Protein AF-A0A525CSD3-F1 (afdb_monomer)

Solvent-accessible surface area (backbone atoms only — not comparable to full-atom values): 5923 Å² total; per-residue (Å²): 124,70,70,59,55,56,52,52,35,51,49,30,47,74,72,74,49,84,68,84,87,75,92,76,67,68,83,69,47,67,63,57,58,50,55,45,50,68,72,35,80,65,46,81,47,32,59,74,81,44,56,73,69,53,55,55,51,52,50,52,50,23,62,73,67,70,27,54,70,42,77,32,84,42,82,45,68,67,53,52,43,46,50,70,80,40,77,83,64,74,81,71,85,79,128

pLDDT: mean 73.83, std 11.59, range [41.84, 87.88]

Structure (mmCIF, N/CA/C/O backbone):
data_AF-A0A525CSD3-F1
#
_entry.id   AF-A0A525CSD3-F1
#
loop_
_atom_site.group_PDB
_atom_site.id
_atom_site.type_symbol
_atom_site.label_atom_id
_atom_site.label_alt_id
_atom_site.label_comp_id
_atom_site.label_asym_id
_atom_site.label_entity_id
_atom_site.label_seq_id
_atom_site.pdbx_PDB_ins_code
_atom_site.Cartn_x
_atom_site.Cartn_y
_atom_site.Cartn_z
_atom_site.occupancy
_atom_site.B_iso_or_equiv
_atom_site.auth_seq_id
_atom_site.auth_comp_id
_atom_site.auth_asym_id
_atom_site.auth_atom_id
_atom_site.pdbx_PDB_model_num
ATOM 1 N N . ILE A 1 1 ? 11.327 -15.193 1.482 1.00 52.94 1 ILE A N 1
ATOM 2 C CA . ILE A 1 1 ? 10.476 -14.076 0.991 1.00 52.94 1 ILE A CA 1
ATOM 3 C C . ILE A 1 1 ? 8.998 -14.214 1.409 1.00 52.94 1 ILE A C 1
ATOM 5 O O . ILE A 1 1 ? 8.407 -13.226 1.815 1.00 52.94 1 ILE A O 1
ATOM 9 N N . THR A 1 2 ? 8.407 -15.415 1.454 1.00 56.25 2 THR A N 1
ATOM 10 C CA . THR A 1 2 ? 6.965 -15.631 1.746 1.00 56.25 2 THR A CA 1
ATOM 11 C C . THR A 1 2 ? 6.507 -15.327 3.183 1.00 56.25 2 THR A C 1
ATOM 13 O O . THR A 1 2 ? 5.372 -14.903 3.385 1.00 56.25 2 THR A O 1
ATOM 16 N N . LYS A 1 3 ? 7.374 -15.498 4.194 1.00 65.31 3 LYS A N 1
ATOM 17 C CA . LYS A 1 3 ? 6.992 -15.309 5.609 1.00 65.31 3 LYS A CA 1
ATOM 18 C C . LYS A 1 3 ? 6.527 -13.884 5.921 1.00 65.31 3 LYS A C 1
ATOM 20 O O . LYS A 1 3 ? 5.546 -13.724 6.637 1.00 65.31 3 LYS A O 1
ATOM 25 N N . MET A 1 4 ? 7.175 -12.860 5.364 1.00 72.62 4 MET A N 1
ATOM 26 C CA . MET A 1 4 ? 6.818 -11.465 5.660 1.00 72.62 4 MET A CA 1
ATOM 27 C C . MET A 1 4 ? 5.464 -11.071 5.064 1.00 72.62 4 MET A C 1
ATOM 29 O O . MET A 1 4 ? 4.687 -10.397 5.731 1.00 72.62 4 MET A O 1
ATOM 33 N N . LYS A 1 5 ? 5.129 -11.586 3.871 1.00 75.62 5 LYS A N 1
ATOM 34 C CA . LYS A 1 5 ? 3.824 -11.366 3.230 1.00 75.62 5 LYS A CA 1
ATOM 35 C C . LYS A 1 5 ? 2.667 -11.800 4.133 1.00 75.62 5 LYS A C 1
ATOM 37 O O . LYS A 1 5 ? 1.705 -11.059 4.281 1.00 75.62 5 LYS A O 1
ATOM 42 N N . ALA A 1 6 ? 2.784 -12.972 4.762 1.00 82.38 6 ALA A N 1
ATOM 43 C CA . ALA A 1 6 ? 1.758 -13.487 5.668 1.00 82.38 6 ALA A CA 1
ATOM 44 C C . ALA A 1 6 ? 1.564 -12.590 6.901 1.00 82.38 6 ALA A C 1
ATOM 46 O O . ALA A 1 6 ? 0.435 -12.358 7.318 1.00 82.38 6 ALA A O 1
ATOM 47 N N . HIS A 1 7 ? 2.652 -12.039 7.445 1.00 84.69 7 HIS A N 1
ATOM 48 C CA . HIS A 1 7 ? 2.580 -11.145 8.599 1.00 84.69 7 HIS A CA 1
ATOM 49 C C . HIS A 1 7 ? 1.962 -9.791 8.237 1.00 84.69 7 HIS A C 1
ATOM 51 O O . HIS A 1 7 ? 1.097 -9.318 8.966 1.00 84.69 7 HIS A O 1
ATOM 57 N N . TYR A 1 8 ? 2.343 -9.182 7.107 1.00 82.31 8 TYR A N 1
ATOM 58 C CA . TYR A 1 8 ? 1.695 -7.944 6.658 1.00 82.31 8 TYR A CA 1
ATOM 59 C C . TYR A 1 8 ? 0.214 -8.155 6.375 1.00 82.31 8 TYR A C 1
ATOM 61 O O . TYR A 1 8 ? -0.606 -7.353 6.808 1.00 82.31 8 TYR A O 1
ATOM 69 N N . LYS A 1 9 ? -0.128 -9.266 5.712 1.00 85.69 9 LYS A N 1
ATOM 70 C CA . LYS A 1 9 ? -1.516 -9.628 5.450 1.00 85.69 9 LYS A CA 1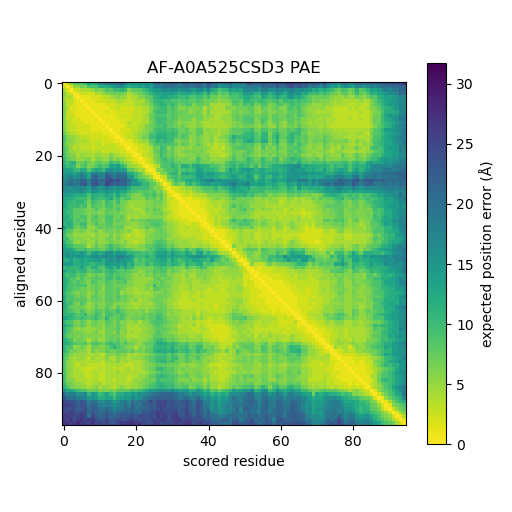
ATOM 71 C C . LYS A 1 9 ? -2.305 -9.727 6.757 1.00 85.69 9 LYS A C 1
ATOM 73 O O . LYS A 1 9 ? -3.314 -9.057 6.889 1.00 85.69 9 LYS A O 1
ATOM 78 N N . GLN A 1 10 ? -1.788 -10.450 7.751 1.00 87.88 10 GLN A N 1
ATOM 79 C CA . GLN A 1 10 ? -2.406 -10.551 9.077 1.00 87.88 10 GLN A CA 1
ATOM 80 C C . GLN A 1 10 ? -2.604 -9.191 9.756 1.00 87.88 10 GLN A C 1
ATOM 82 O O . GLN A 1 10 ? -3.633 -8.972 10.383 1.00 87.88 10 GLN A O 1
ATOM 87 N N . ILE A 1 11 ? -1.629 -8.284 9.659 1.00 86.06 11 ILE A N 1
ATOM 88 C CA . ILE A 1 11 ? -1.722 -6.941 10.249 1.00 86.06 11 ILE A CA 1
ATOM 89 C C . ILE A 1 11 ? -2.830 -6.125 9.574 1.00 86.06 11 ILE A C 1
ATOM 91 O O . ILE A 1 11 ? -3.659 -5.531 10.258 1.00 86.06 11 ILE A O 1
ATOM 95 N N . VAL A 1 12 ? -2.867 -6.126 8.244 1.00 84.12 12 VAL A N 1
ATOM 96 C CA . VAL A 1 12 ? -3.851 -5.369 7.462 1.00 84.12 12 VAL A CA 1
ATOM 97 C C . VAL A 1 12 ? -5.252 -5.961 7.596 1.00 84.12 12 VAL A C 1
ATOM 99 O O . VAL A 1 12 ? -6.198 -5.215 7.823 1.00 84.12 12 VAL A O 1
ATOM 102 N N . GLU A 1 13 ? -5.387 -7.288 7.573 1.00 86.94 13 GLU A N 1
ATOM 103 C CA . GLU A 1 13 ? -6.659 -7.972 7.836 1.00 86.94 13 GLU A CA 1
ATOM 104 C C . GLU A 1 13 ? -7.160 -7.691 9.260 1.00 86.94 13 GLU A C 1
ATOM 106 O O . GLU A 1 13 ? -8.351 -7.473 9.456 1.00 86.94 13 GLU A O 1
ATOM 111 N N . LYS A 1 14 ? -6.265 -7.611 10.258 1.00 86.00 14 LYS A N 1
ATOM 112 C CA . LYS A 1 14 ? -6.624 -7.182 11.624 1.00 86.00 14 LYS A CA 1
ATOM 113 C C . LYS A 1 14 ? -7.097 -5.732 11.695 1.00 86.00 14 LYS A C 1
ATOM 115 O O . LYS A 1 14 ? -7.891 -5.409 12.571 1.00 86.00 14 LYS A O 1
ATOM 120 N N . ALA A 1 15 ? -6.612 -4.872 10.804 1.00 80.19 15 ALA A N 1
ATOM 121 C CA . ALA A 1 15 ? -7.095 -3.503 10.657 1.00 80.19 15 ALA A CA 1
ATOM 122 C C . ALA A 1 15 ? -8.386 -3.408 9.817 1.00 80.19 15 ALA A C 1
ATOM 124 O O . ALA A 1 15 ? -8.953 -2.326 9.707 1.00 80.19 15 ALA A O 1
ATOM 125 N N . GLY A 1 16 ? -8.857 -4.520 9.235 1.00 83.00 16 GLY A N 1
ATOM 126 C CA . GLY A 1 16 ? -10.044 -4.571 8.377 1.00 83.00 16 GLY A CA 1
ATOM 127 C C . GLY A 1 16 ? -9.797 -4.178 6.915 1.00 83.00 16 GLY A C 1
ATOM 128 O O . GLY A 1 16 ? -10.757 -3.916 6.196 1.00 83.00 16 GLY A O 1
ATOM 129 N N . GLY A 1 17 ? -8.538 -4.114 6.472 1.00 83.38 17 GLY A N 1
ATOM 130 C CA . GLY A 1 17 ? -8.163 -3.785 5.094 1.00 83.38 17 GLY A CA 1
ATOM 131 C C . GLY A 1 17 ? -7.768 -5.001 4.251 1.00 83.38 17 GLY A C 1
ATOM 132 O O . GLY A 1 17 ? -7.630 -6.118 4.751 1.00 83.38 17 GLY A O 1
ATOM 133 N N . GLU A 1 18 ?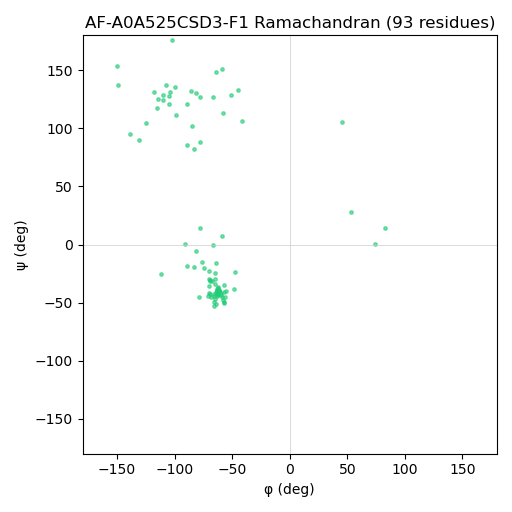 -7.504 -4.763 2.964 1.00 82.12 18 GLU A N 1
ATOM 134 C CA . GLU A 1 18 ? -6.930 -5.751 2.045 1.00 82.12 18 GLU A CA 1
ATOM 135 C C . GLU A 1 18 ? -5.446 -5.452 1.786 1.00 82.12 18 GLU A C 1
ATOM 137 O O . GLU A 1 18 ? -5.060 -4.318 1.501 1.00 82.12 18 GLU A O 1
ATOM 142 N N . PHE A 1 19 ? -4.590 -6.472 1.903 1.00 82.75 19 PHE A N 1
ATOM 143 C CA . PHE A 1 19 ? -3.152 -6.329 1.672 1.00 82.75 19 PHE A CA 1
ATOM 144 C C . PHE A 1 19 ? -2.752 -6.805 0.276 1.00 82.75 19 PHE A C 1
ATOM 146 O O . PHE A 1 19 ? -2.717 -8.012 0.016 1.00 82.75 19 PHE A O 1
ATOM 153 N N . ASP A 1 20 ? -2.341 -5.864 -0.574 1.00 80.31 20 ASP A N 1
ATOM 154 C CA . ASP A 1 20 ? -1.670 -6.153 -1.840 1.00 80.31 20 ASP A CA 1
ATOM 155 C C . ASP A 1 20 ? -0.167 -5.861 -1.724 1.00 80.31 20 ASP A C 1
ATOM 157 O O . ASP A 1 20 ? 0.254 -4.790 -1.285 1.00 80.31 20 ASP A O 1
ATOM 161 N N . TYR A 1 21 ? 0.659 -6.839 -2.100 1.00 76.62 21 TYR A N 1
ATOM 162 C CA . TYR A 1 21 ? 2.112 -6.688 -2.125 1.00 76.62 21 TYR A CA 1
ATOM 163 C C . TYR A 1 21 ? 2.597 -6.657 -3.565 1.00 76.62 21 TYR A C 1
ATOM 16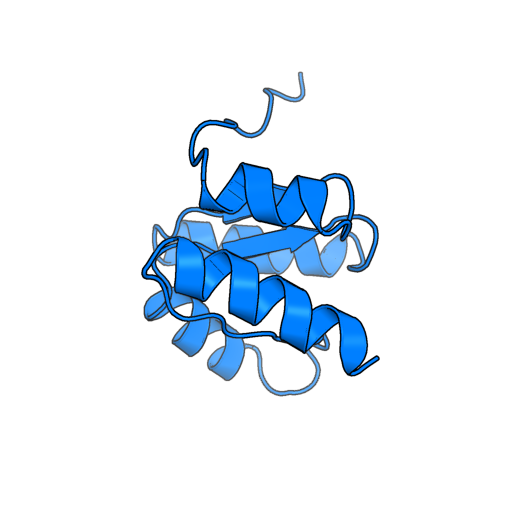5 O O . TYR A 1 21 ? 2.337 -7.586 -4.333 1.00 76.62 21 TYR A O 1
ATOM 173 N N . HIS A 1 22 ? 3.382 -5.634 -3.881 1.00 73.88 22 HIS A N 1
ATOM 174 C CA . HIS A 1 22 ? 4.123 -5.535 -5.124 1.00 73.88 22 HIS A CA 1
ATOM 175 C C . HIS A 1 22 ? 5.616 -5.506 -4.799 1.00 73.88 22 HIS A C 1
ATOM 177 O O . HIS A 1 22 ? 6.059 -4.741 -3.943 1.00 73.88 22 HIS A O 1
ATOM 183 N N . ASP A 1 23 ? 6.397 -6.334 -5.485 1.00 67.69 23 ASP A N 1
ATOM 184 C CA . ASP A 1 23 ? 7.850 -6.471 -5.302 1.00 67.69 23 ASP A CA 1
ATOM 185 C C . ASP A 1 23 ? 8.654 -5.220 -5.709 1.00 67.69 23 ASP A C 1
ATOM 187 O O . ASP A 1 23 ? 9.875 -5.188 -5.567 1.00 67.69 23 ASP A O 1
ATOM 191 N N . GLY A 1 24 ? 7.982 -4.167 -6.184 1.00 59.25 24 GLY A N 1
ATOM 192 C CA . GLY A 1 24 ? 8.609 -2.905 -6.571 1.00 59.25 24 GLY A CA 1
ATOM 193 C C . GLY A 1 24 ? 9.368 -2.987 -7.895 1.00 59.25 24 GLY A C 1
ATOM 194 O O . GLY A 1 24 ? 9.916 -1.976 -8.350 1.00 59.25 24 GLY A O 1
ATOM 195 N N . TYR A 1 25 ? 9.381 -4.151 -8.554 1.00 58.28 25 TYR A N 1
ATOM 196 C CA . TYR A 1 25 ? 10.031 -4.337 -9.838 1.00 58.28 25 TYR A CA 1
ATOM 197 C C . TYR A 1 25 ? 9.152 -3.749 -10.946 1.00 58.28 25 TYR A C 1
ATOM 199 O O . TYR A 1 25 ? 8.375 -4.417 -11.621 1.00 58.28 25 TYR A O 1
ATOM 207 N N . LEU A 1 26 ? 9.361 -2.457 -11.197 1.00 56.50 26 LEU A N 1
ATOM 208 C CA . LEU A 1 26 ? 8.736 -1.663 -12.263 1.00 56.50 26 LEU A CA 1
ATOM 209 C C . LEU A 1 26 ? 8.978 -2.178 -13.702 1.00 56.50 26 LEU A C 1
ATOM 211 O O . LEU A 1 26 ? 8.657 -1.469 -14.658 1.00 56.50 26 LEU A O 1
ATOM 215 N N . ARG A 1 27 ? 9.592 -3.357 -13.888 1.00 54.91 27 ARG A N 1
ATOM 216 C CA . ARG A 1 27 ? 9.773 -3.969 -15.213 1.00 54.91 27 ARG A CA 1
ATOM 217 C C . ARG A 1 27 ? 8.460 -4.470 -15.802 1.00 54.91 27 ARG A C 1
ATOM 219 O O . ARG A 1 27 ? 8.318 -4.438 -17.019 1.00 54.91 27 ARG A O 1
ATOM 226 N N . SER A 1 28 ? 7.507 -4.877 -14.969 1.00 50.56 28 SER A N 1
ATOM 227 C CA . SER A 1 28 ? 6.165 -5.229 -15.425 1.00 50.56 28 SER A CA 1
ATOM 228 C C . SER A 1 28 ? 5.306 -3.970 -15.415 1.00 50.56 28 SER A C 1
ATOM 230 O O . SER A 1 28 ? 4.665 -3.663 -14.423 1.00 50.56 28 SER A O 1
ATOM 232 N N . SER A 1 29 ? 5.382 -3.211 -16.510 1.00 55.09 29 SER A N 1
ATOM 233 C CA . SER A 1 29 ? 4.433 -2.173 -16.940 1.00 55.09 29 SER A CA 1
ATOM 234 C C . SER A 1 29 ? 3.960 -1.194 -15.854 1.00 55.09 29 SER A C 1
ATOM 236 O O . SER A 1 29 ? 3.067 -1.495 -15.072 1.00 55.09 29 SER A O 1
ATOM 238 N N . ALA A 1 30 ? 4.460 0.048 -15.884 1.00 60.44 30 ALA A N 1
ATOM 239 C CA . ALA A 1 30 ? 4.012 1.146 -15.009 1.00 60.44 30 ALA A CA 1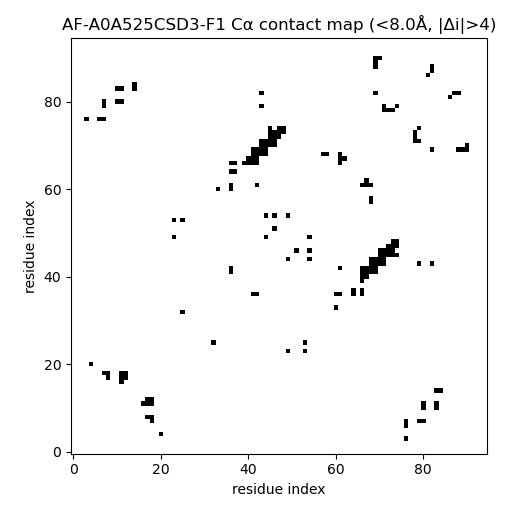
ATOM 240 C C . ALA A 1 30 ? 2.475 1.311 -14.922 1.00 60.44 30 ALA A C 1
ATOM 242 O O . ALA A 1 30 ? 1.968 1.817 -13.926 1.00 60.44 30 ALA A O 1
ATOM 243 N N . THR A 1 31 ? 1.746 0.848 -15.938 1.00 65.69 31 THR A N 1
ATOM 244 C CA . THR A 1 31 ? 0.283 0.779 -15.999 1.00 65.69 31 THR A CA 1
ATOM 245 C C . THR A 1 31 ? -0.351 -0.134 -14.941 1.00 65.69 31 THR A C 1
ATOM 247 O O . THR A 1 31 ? -1.404 0.217 -14.419 1.00 65.69 31 THR A O 1
ATOM 250 N N . ASP A 1 32 ? 0.261 -1.272 -14.591 1.00 72.75 32 ASP A N 1
ATOM 251 C CA . ASP A 1 32 ? -0.279 -2.185 -13.565 1.00 72.75 32 ASP A CA 1
ATOM 252 C C . ASP A 1 32 ? -0.198 -1.542 -12.177 1.00 72.75 32 ASP A C 1
ATOM 254 O O . ASP A 1 32 ? -1.181 -1.481 -11.438 1.00 72.75 32 ASP A O 1
ATOM 258 N N . LEU A 1 33 ? 0.956 -0.939 -11.878 1.00 73.00 33 LEU A N 1
ATOM 259 C CA . LEU A 1 33 ? 1.146 -0.162 -10.661 1.00 73.00 33 LEU A CA 1
ATOM 260 C C . LEU A 1 33 ? 0.189 1.037 -10.607 1.00 73.00 33 LEU A C 1
ATOM 262 O O . LEU A 1 33 ? -0.367 1.313 -9.553 1.00 73.00 33 LEU A O 1
ATOM 266 N N . GLU A 1 34 ? -0.044 1.732 -11.723 1.00 76.94 34 GLU A N 1
ATOM 267 C CA . GLU A 1 34 ? -0.995 2.851 -11.789 1.00 76.94 34 GLU A CA 1
ATOM 268 C C . GLU A 1 34 ? -2.434 2.403 -11.512 1.00 76.94 34 GLU A C 1
ATOM 270 O O . GLU A 1 34 ? -3.132 3.027 -10.713 1.00 76.94 34 GLU A O 1
ATOM 275 N N . ALA A 1 35 ? -2.863 1.284 -12.099 1.00 80.56 35 ALA A N 1
ATOM 276 C CA . ALA A 1 35 ? -4.179 0.708 -11.844 1.00 80.56 35 ALA A CA 1
ATOM 277 C C . ALA A 1 35 ? -4.345 0.275 -10.379 1.00 80.56 35 ALA A C 1
ATOM 279 O O . ALA A 1 35 ? -5.406 0.505 -9.796 1.00 80.56 35 ALA A O 1
ATOM 280 N N . LYS A 1 36 ? -3.297 -0.296 -9.771 1.00 76.88 36 LYS A N 1
ATOM 281 C CA . LYS A 1 36 ? -3.278 -0.643 -8.344 1.00 76.88 36 LYS A CA 1
ATOM 282 C C . LYS A 1 36 ? -3.341 0.593 -7.463 1.00 76.88 36 LYS A C 1
ATOM 284 O O . LYS A 1 36 ? -4.263 0.697 -6.672 1.00 76.88 36 LYS A O 1
ATOM 289 N N . VAL A 1 37 ? -2.459 1.572 -7.666 1.00 77.75 37 VAL A N 1
ATOM 290 C CA . VAL A 1 37 ? -2.449 2.840 -6.912 1.00 77.75 37 VAL A CA 1
ATOM 291 C C . VAL A 1 37 ? -3.785 3.574 -7.020 1.00 77.75 37 VAL A C 1
ATOM 293 O O . VAL A 1 37 ? -4.228 4.182 -6.053 1.00 77.75 37 VAL A O 1
ATOM 296 N N . ARG A 1 38 ? -4.459 3.493 -8.171 1.00 80.38 38 ARG A N 1
ATOM 297 C CA . ARG A 1 38 ? -5.799 4.060 -8.359 1.00 80.38 38 ARG A CA 1
ATOM 298 C C . ARG A 1 38 ? -6.889 3.319 -7.575 1.00 80.38 38 ARG A C 1
ATOM 300 O O . ARG A 1 38 ? -7.887 3.940 -7.227 1.00 80.38 38 ARG A O 1
ATOM 307 N N . ARG A 1 39 ? -6.749 2.007 -7.367 1.00 81.19 39 ARG A N 1
ATOM 308 C CA . ARG A 1 39 ? -7.687 1.188 -6.578 1.00 81.19 39 ARG A CA 1
ATOM 309 C C . ARG A 1 39 ? -7.335 1.135 -5.092 1.00 81.19 39 ARG A C 1
ATOM 311 O O . ARG A 1 39 ? -8.186 0.758 -4.302 1.00 81.19 39 ARG A O 1
ATOM 318 N N . SER A 1 40 ? -6.101 1.463 -4.727 1.00 78.94 40 SER A N 1
ATOM 319 C CA . SER A 1 40 ? -5.633 1.479 -3.347 1.00 78.94 40 SER A CA 1
ATOM 320 C C . SER A 1 40 ? -5.945 2.815 -2.687 1.00 78.94 40 SER A C 1
ATOM 322 O O . SER A 1 40 ? -5.585 3.867 -3.209 1.00 78.94 40 SER A O 1
ATOM 324 N N . ASP A 1 41 ? -6.515 2.767 -1.488 1.00 75.94 41 ASP A N 1
ATOM 325 C CA . ASP A 1 41 ? -6.710 3.956 -0.654 1.00 75.94 41 ASP A CA 1
ATOM 326 C C . ASP A 1 41 ? -5.415 4.455 -0.012 1.00 75.94 41 ASP A C 1
ATOM 328 O O . ASP A 1 41 ? -5.340 5.613 0.376 1.00 75.94 41 ASP A O 1
ATOM 332 N N . LEU A 1 42 ? -4.385 3.608 0.102 1.00 80.31 42 LEU A N 1
ATOM 333 C CA . LEU A 1 42 ? -3.091 3.955 0.688 1.00 80.31 42 LEU A CA 1
ATOM 334 C C . LEU A 1 42 ? -1.968 3.153 0.033 1.00 80.31 42 LEU A C 1
ATOM 336 O O . LEU A 1 42 ? -2.076 1.941 -0.151 1.00 80.31 42 LEU A O 1
ATOM 340 N N . VAL A 1 43 ? -0.853 3.821 -0.258 1.00 83.06 43 VAL A N 1
ATOM 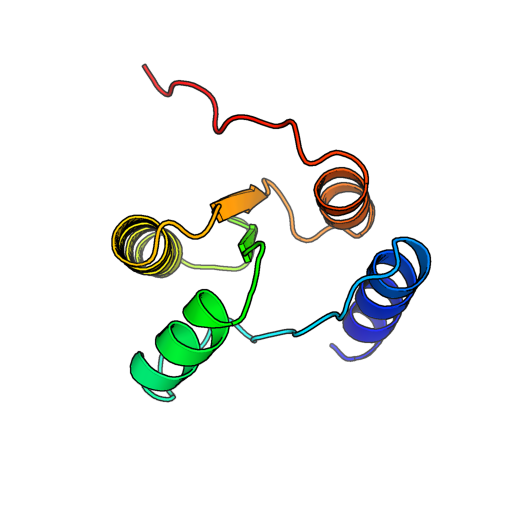341 C CA . VAL A 1 43 ? 0.357 3.182 -0.786 1.00 83.06 43 VAL A CA 1
ATOM 342 C C . VAL A 1 43 ? 1.485 3.304 0.228 1.00 83.06 43 VAL A C 1
ATOM 344 O O . VAL A 1 43 ? 1.843 4.405 0.646 1.00 83.06 43 VAL A O 1
ATOM 347 N N . LEU A 1 44 ? 2.081 2.169 0.595 1.00 80.50 44 LEU A N 1
ATOM 348 C CA . LEU A 1 44 ? 3.223 2.093 1.506 1.00 80.50 44 LEU A CA 1
ATOM 349 C C . LEU A 1 44 ? 4.500 1.815 0.711 1.00 80.50 44 LEU A C 1
ATOM 351 O O . LEU A 1 44 ? 4.600 0.795 0.032 1.00 80.50 44 LEU A O 1
ATOM 355 N N . CYS A 1 45 ? 5.491 2.705 0.798 1.00 77.12 45 CYS A N 1
ATOM 356 C CA . CYS A 1 45 ? 6.759 2.556 0.081 1.00 77.12 45 CYS A CA 1
ATOM 357 C C . CYS A 1 45 ? 7.962 2.621 1.038 1.00 77.12 45 CYS A C 1
ATOM 359 O O . CYS A 1 45 ? 8.343 3.713 1.464 1.00 77.12 45 CYS A O 1
ATOM 361 N N . PRO A 1 46 ? 8.604 1.485 1.361 1.00 76.69 46 PRO A N 1
ATOM 362 C CA . PRO A 1 46 ? 9.800 1.474 2.195 1.00 76.69 46 PRO A CA 1
ATOM 363 C C . PRO A 1 46 ? 11.057 1.895 1.416 1.00 76.69 46 PRO A C 1
ATOM 365 O O . PRO A 1 46 ? 11.393 1.305 0.386 1.00 76.69 46 PRO A O 1
ATOM 368 N N . VAL A 1 47 ? 11.798 2.883 1.929 1.00 71.94 47 VAL A N 1
ATOM 369 C CA . VAL A 1 47 ? 13.028 3.408 1.291 1.00 71.94 47 VAL A CA 1
ATOM 370 C C . VAL A 1 47 ? 14.200 2.432 1.338 1.00 71.94 47 VAL A C 1
ATOM 372 O O . VAL A 1 47 ? 15.088 2.506 0.502 1.00 71.94 47 VAL A O 1
ATOM 375 N N . ASN A 1 48 ? 14.189 1.485 2.280 1.00 69.00 48 ASN A N 1
ATOM 376 C CA . ASN A 1 48 ? 15.268 0.507 2.437 1.00 69.00 48 ASN A CA 1
ATOM 377 C C . ASN A 1 48 ? 15.239 -0.611 1.375 1.00 69.00 48 ASN A C 1
ATOM 379 O O . ASN A 1 48 ? 16.203 -1.354 1.231 1.00 69.00 48 ASN A O 1
ATOM 383 N N . CYS A 1 49 ? 14.120 -0.767 0.656 1.00 58.75 49 CYS A N 1
ATOM 384 C CA . CYS A 1 49 ? 13.929 -1.850 -0.314 1.00 58.75 49 CYS A CA 1
ATOM 385 C C . CYS A 1 49 ? 13.871 -1.345 -1.765 1.00 58.75 49 CYS A C 1
ATOM 387 O O . CYS A 1 49 ? 14.236 -2.074 -2.683 1.00 58.75 49 CYS A O 1
ATOM 389 N N . ASN A 1 50 ? 13.471 -0.086 -1.971 1.00 65.69 50 ASN A N 1
ATOM 390 C CA . ASN A 1 50 ? 13.309 0.516 -3.291 1.00 65.69 50 ASN A CA 1
ATOM 391 C C . ASN A 1 50 ? 14.411 1.535 -3.595 1.00 65.69 50 ASN A C 1
ATOM 393 O O . ASN A 1 50 ? 14.715 2.403 -2.782 1.00 65.69 50 ASN A O 1
ATOM 397 N N . SER A 1 51 ? 14.951 1.506 -4.818 1.00 66.62 51 SER A N 1
ATOM 398 C CA . SER A 1 51 ? 15.859 2.559 -5.284 1.00 66.62 51 SER A CA 1
ATOM 399 C C . SER A 1 51 ? 15.181 3.935 -5.236 1.00 66.62 51 SER A C 1
ATOM 401 O O . SER A 1 51 ? 13.976 4.054 -5.469 1.00 66.62 51 SER A O 1
ATOM 403 N N . HIS A 1 52 ? 15.968 4.998 -5.046 1.00 73.00 52 HIS A N 1
ATOM 404 C CA . HIS A 1 52 ? 15.487 6.388 -5.011 1.00 73.00 52 HIS A CA 1
ATOM 405 C C . HIS A 1 52 ? 14.561 6.735 -6.197 1.00 73.00 52 HIS A C 1
ATOM 407 O O . HIS A 1 52 ? 13.520 7.376 -6.042 1.00 73.00 52 HIS A O 1
ATOM 413 N N . ASN A 1 5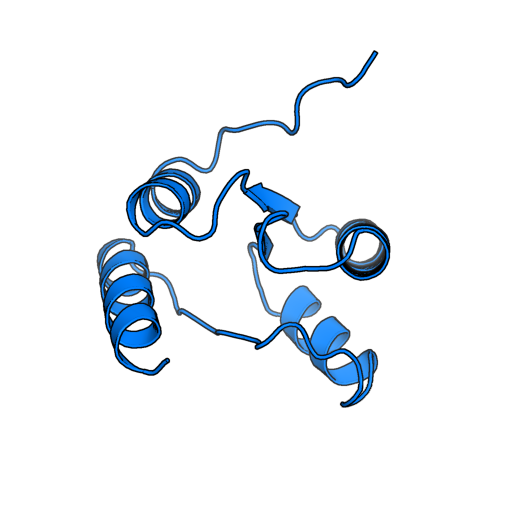3 ? 14.881 6.202 -7.380 1.00 73.62 53 ASN A N 1
ATOM 414 C CA . ASN A 1 53 ? 14.096 6.389 -8.597 1.00 73.62 53 ASN A CA 1
ATOM 415 C C . ASN A 1 53 ? 12.687 5.761 -8.537 1.00 73.62 53 ASN A C 1
ATOM 417 O O . ASN A 1 53 ? 11.743 6.310 -9.105 1.00 73.62 53 ASN A O 1
ATOM 421 N N . ALA A 1 54 ? 12.519 4.627 -7.849 1.00 73.81 54 ALA A N 1
ATOM 422 C CA . ALA A 1 54 ? 11.215 3.990 -7.667 1.00 73.81 54 ALA A CA 1
ATOM 423 C C . ALA A 1 54 ? 10.322 4.830 -6.741 1.00 73.81 54 ALA A C 1
ATOM 425 O O . ALA A 1 54 ? 9.165 5.084 -7.074 1.00 73.81 54 ALA A O 1
ATOM 426 N N . CYS A 1 55 ? 10.886 5.361 -5.650 1.00 75.62 55 CYS A N 1
ATOM 427 C CA . CYS A 1 55 ? 10.191 6.273 -4.737 1.00 75.62 55 CYS A CA 1
ATOM 428 C C . CYS A 1 55 ? 9.666 7.522 -5.463 1.00 75.62 55 CYS A C 1
ATOM 430 O O . CYS A 1 55 ? 8.493 7.875 -5.343 1.00 75.62 55 CYS A O 1
ATOM 432 N N . LEU A 1 56 ? 10.508 8.157 -6.285 1.00 79.69 56 LEU A N 1
ATOM 433 C CA . LEU A 1 56 ? 10.121 9.324 -7.084 1.00 79.69 56 LEU A CA 1
ATOM 434 C C . LEU A 1 56 ? 8.995 9.013 -8.079 1.00 79.69 56 LEU A C 1
ATOM 436 O O . LEU A 1 56 ? 8.083 9.826 -8.248 1.00 79.69 56 LEU A O 1
ATOM 440 N N . LYS A 1 57 ? 9.032 7.844 -8.730 1.00 78.44 57 LYS A N 1
ATOM 441 C CA . LYS A 1 57 ? 7.968 7.412 -9.649 1.00 78.44 57 LYS A CA 1
ATOM 442 C C . LYS A 1 57 ? 6.646 7.178 -8.921 1.00 78.44 57 LYS A C 1
ATOM 444 O O . LYS A 1 57 ? 5.638 7.739 -9.342 1.00 78.44 57 LYS A O 1
ATOM 449 N N . VAL A 1 58 ? 6.655 6.424 -7.819 1.00 78.88 58 VAL A N 1
ATOM 450 C CA . VAL A 1 58 ? 5.454 6.177 -7.001 1.00 78.88 58 VAL A CA 1
ATOM 451 C C . VAL A 1 58 ? 4.889 7.495 -6.473 1.00 78.88 58 VAL A C 1
ATOM 453 O O . VAL A 1 58 ? 3.686 7.713 -6.564 1.00 78.88 58 VAL A O 1
ATOM 456 N N . LYS A 1 59 ? 5.745 8.423 -6.026 1.00 80.50 59 LYS A N 1
ATOM 457 C CA . LYS A 1 59 ? 5.338 9.767 -5.589 1.00 80.50 59 LYS A CA 1
ATOM 458 C C . LYS A 1 59 ? 4.624 10.548 -6.685 1.00 80.50 59 LYS A C 1
ATOM 460 O O . LYS A 1 59 ? 3.580 11.136 -6.421 1.00 80.50 59 LYS A O 1
ATOM 465 N N . LYS A 1 60 ? 5.139 10.534 -7.919 1.00 84.88 60 LYS A N 1
ATOM 466 C CA . LYS A 1 60 ? 4.465 11.170 -9.064 1.00 84.88 60 LYS A CA 1
ATOM 467 C C . LYS A 1 60 ? 3.110 10.524 -9.364 1.00 84.88 60 LYS A C 1
ATOM 469 O O . LYS A 1 60 ? 2.155 11.249 -9.625 1.00 84.88 60 LYS A O 1
ATOM 474 N N . LEU A 1 61 ? 3.028 9.195 -9.305 1.00 82.62 61 LEU A N 1
ATOM 475 C CA . LEU A 1 61 ? 1.800 8.435 -9.552 1.00 82.62 61 LEU A CA 1
ATOM 476 C C . LEU A 1 61 ? 0.732 8.746 -8.499 1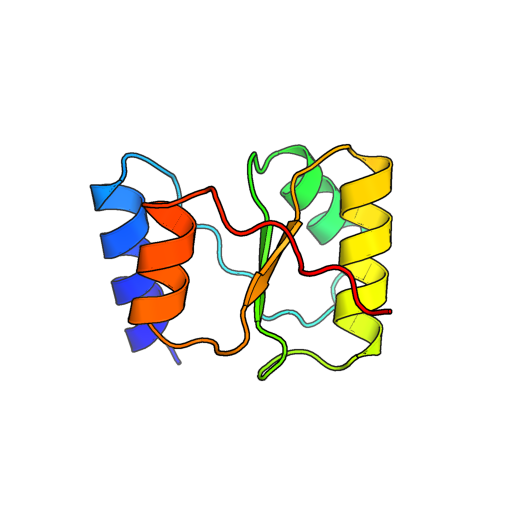.00 82.62 61 LEU A C 1
ATOM 478 O O . LEU A 1 61 ? -0.374 9.155 -8.829 1.00 82.62 61 LEU A O 1
ATOM 482 N N . CYS A 1 62 ? 1.104 8.655 -7.225 1.00 84.19 62 CYS A N 1
ATOM 483 C CA . CYS A 1 62 ? 0.232 8.955 -6.097 1.00 84.19 62 CYS A CA 1
ATOM 484 C C . CYS A 1 62 ? -0.257 10.406 -6.144 1.00 84.19 62 CYS A C 1
ATOM 486 O O . CYS A 1 62 ? -1.449 10.655 -6.011 1.00 84.19 62 CYS A O 1
ATOM 488 N N . ASN A 1 63 ? 0.628 11.361 -6.454 1.00 84.69 63 ASN A N 1
ATOM 489 C CA . ASN A 1 63 ? 0.238 12.762 -6.615 1.00 84.69 63 ASN A CA 1
ATOM 490 C C . ASN A 1 63 ? -0.747 12.967 -7.783 1.00 84.69 63 ASN A C 1
ATOM 492 O O . ASN A 1 63 ? -1.710 13.717 -7.660 1.00 84.69 63 ASN A O 1
ATOM 496 N N . ARG A 1 64 ? -0.548 12.265 -8.908 1.00 86.69 64 ARG A N 1
ATOM 497 C CA . ARG A 1 64 ? -1.460 12.312 -10.063 1.00 86.69 64 ARG A CA 1
ATOM 498 C C . ARG A 1 64 ? -2.846 11.756 -9.728 1.00 86.69 64 ARG A C 1
ATOM 500 O O . ARG A 1 64 ? -3.840 12.329 -10.159 1.00 86.69 64 ARG A O 1
ATOM 507 N N . HIS A 1 65 ? -2.909 10.663 -8.974 1.00 83.62 65 HIS A N 1
ATOM 508 C CA . HIS A 1 65 ? -4.162 9.989 -8.619 1.00 83.62 65 HIS A CA 1
ATOM 509 C C . HIS A 1 65 ? -4.781 10.482 -7.303 1.00 83.62 65 HIS A C 1
ATOM 511 O O . HIS A 1 65 ? -5.847 10.006 -6.928 1.00 83.62 65 HIS A O 1
ATOM 517 N N . LYS A 1 66 ? -4.146 11.454 -6.629 1.00 82.44 66 LYS A N 1
ATOM 518 C CA . LYS A 1 66 ? -4.478 11.899 -5.263 1.00 82.44 66 LYS A CA 1
ATOM 519 C C . LYS A 1 66 ? -4.518 10.754 -4.241 1.00 82.44 66 LYS A C 1
ATOM 521 O O . LYS A 1 66 ? -5.215 10.846 -3.236 1.00 82.44 66 LYS A O 1
ATOM 526 N N . THR A 1 67 ? -3.745 9.700 -4.479 1.00 85.06 67 THR A N 1
ATOM 527 C CA . THR A 1 67 ? -3.602 8.585 -3.545 1.00 85.06 67 THR A CA 1
ATOM 528 C C . THR A 1 67 ? -2.595 8.975 -2.462 1.00 85.06 67 THR A C 1
ATOM 530 O O . THR A 1 67 ? -1.504 9.448 -2.799 1.00 85.06 67 THR A O 1
ATOM 533 N N . PRO A 1 68 ? -2.899 8.795 -1.167 1.00 82.50 68 PRO A N 1
ATOM 534 C CA . PRO A 1 68 ? -1.931 9.051 -0.114 1.00 82.50 68 PRO A CA 1
ATOM 535 C C . PRO A 1 68 ? -0.781 8.040 -0.204 1.00 82.50 68 PRO A C 1
ATOM 537 O O . PRO A 1 68 ? -0.969 6.822 -0.252 1.00 82.50 68 PRO A O 1
ATOM 540 N N . LEU A 1 69 ? 0.436 8.577 -0.242 1.00 82.44 69 LEU A N 1
ATOM 541 C CA . LEU A 1 69 ? 1.677 7.814 -0.256 1.00 82.44 69 LEU A CA 1
ATOM 542 C C . LEU A 1 69 ? 2.392 7.999 1.070 1.00 82.44 69 LEU A C 1
ATOM 544 O O . LEU A 1 69 ? 2.742 9.124 1.431 1.00 82.44 69 LEU A O 1
ATOM 548 N N . LYS A 1 70 ? 2.691 6.891 1.739 1.00 82.69 70 LYS A N 1
ATOM 549 C CA . LYS A 1 70 ? 3.425 6.890 2.996 1.00 82.69 70 LYS A CA 1
ATOM 550 C C . LYS A 1 70 ? 4.768 6.195 2.818 1.00 82.69 70 LYS A C 1
ATOM 552 O O . LYS A 1 70 ? 4.861 5.025 2.440 1.00 82.69 70 LYS A O 1
ATOM 557 N N . ILE A 1 71 ? 5.820 6.977 3.025 1.00 79.31 71 ILE A N 1
ATOM 558 C CA . ILE A 1 71 ? 7.199 6.532 2.880 1.00 79.31 71 ILE A CA 1
ATOM 559 C C . ILE A 1 71 ? 7.658 5.972 4.220 1.00 79.31 71 ILE A C 1
ATOM 561 O O . ILE A 1 71 ? 7.642 6.683 5.218 1.00 79.31 71 ILE A O 1
ATOM 565 N N . LEU A 1 72 ? 8.059 4.703 4.241 1.00 78.00 72 LEU A N 1
ATOM 566 C CA . LEU A 1 72 ? 8.535 4.048 5.456 1.00 78.00 72 LEU A CA 1
ATOM 567 C C . LEU A 1 72 ? 10.058 4.033 5.472 1.00 78.00 72 LEU A C 1
ATOM 569 O O . LEU A 1 72 ? 10.692 3.653 4.487 1.00 78.00 72 LEU A O 1
ATOM 573 N N . SER A 1 73 ? 10.649 4.362 6.616 1.00 74.88 73 SER A N 1
ATOM 574 C CA . SER A 1 73 ? 12.101 4.283 6.817 1.00 74.88 73 SER A CA 1
ATOM 575 C C . SER A 1 73 ? 12.622 2.841 6.736 1.00 74.88 73 SER A C 1
ATOM 577 O O . SER A 1 73 ? 13.782 2.617 6.404 1.00 74.88 73 SER A O 1
ATOM 579 N N . SER A 1 74 ? 11.767 1.842 6.997 1.00 76.56 74 SER A N 1
ATOM 580 C CA . SER A 1 74 ? 12.123 0.422 6.937 1.00 76.56 74 SER A CA 1
ATOM 581 C C . SER A 1 74 ? 10.933 -0.464 6.554 1.00 76.56 74 SER A C 1
ATOM 583 O O . SER A 1 74 ? 9.787 -0.135 6.849 1.00 76.56 74 SER A O 1
ATOM 585 N N . SER A 1 75 ? 11.206 -1.627 5.949 1.00 74.0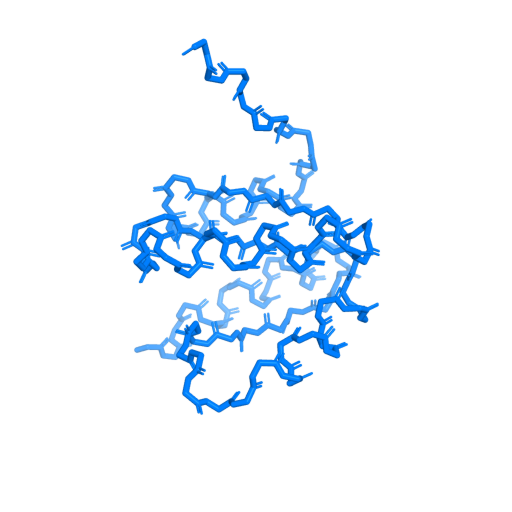6 75 SER A N 1
ATOM 586 C CA . SER A 1 75 ? 10.206 -2.672 5.667 1.00 74.06 75 SER A CA 1
ATOM 587 C C . SER A 1 75 ? 9.853 -3.512 6.906 1.00 74.06 75 SER A C 1
ATOM 589 O O . SER A 1 75 ? 9.284 -4.590 6.784 1.00 74.06 75 SER A O 1
ATOM 591 N N . SER A 1 76 ? 10.205 -3.101 8.120 1.00 81.00 76 SER A N 1
ATOM 592 C CA . SER A 1 76 ? 9.894 -3.882 9.324 1.00 81.00 76 SER A CA 1
ATOM 593 C C . SER A 1 76 ? 8.382 -4.018 9.565 1.00 81.00 76 SER A C 1
ATOM 595 O O . SER A 1 76 ? 7.614 -3.099 9.285 1.00 81.00 76 SER A O 1
ATOM 597 N N . LEU A 1 77 ? 7.952 -5.141 10.160 1.00 81.31 77 LEU A N 1
ATOM 598 C CA . LEU A 1 77 ? 6.539 -5.378 10.511 1.00 81.31 77 LEU A CA 1
ATOM 599 C C . LEU A 1 77 ? 5.965 -4.272 11.397 1.00 81.31 77 LEU A C 1
ATOM 601 O O . LEU A 1 77 ? 4.839 -3.850 11.174 1.00 81.31 77 LEU A O 1
ATOM 605 N N . SER A 1 78 ? 6.753 -3.777 12.356 1.00 82.50 78 SER A N 1
ATOM 606 C CA . SER A 1 78 ? 6.325 -2.702 13.258 1.00 82.50 78 SER A CA 1
ATOM 607 C C . SER A 1 78 ? 6.036 -1.401 12.505 1.00 82.50 78 SER A C 1
ATOM 609 O O . SER A 1 78 ? 5.013 -0.774 12.750 1.00 82.50 78 SER A O 1
ATOM 611 N N . ALA A 1 79 ? 6.886 -1.035 11.537 1.00 81.62 79 ALA A N 1
ATOM 612 C CA . ALA A 1 79 ? 6.703 0.169 10.726 1.00 81.62 79 ALA A CA 1
ATOM 613 C C . ALA A 1 79 ? 5.456 0.066 9.834 1.00 81.62 79 ALA A C 1
ATOM 615 O O . ALA A 1 79 ? 4.675 1.008 9.751 1.00 81.62 79 ALA A O 1
ATOM 616 N N . VAL A 1 80 ? 5.229 -1.098 9.213 1.00 81.19 80 VAL A N 1
ATOM 617 C CA . VAL A 1 80 ? 4.012 -1.338 8.419 1.00 81.19 80 VAL A CA 1
ATOM 618 C C . VAL A 1 80 ? 2.772 -1.337 9.307 1.00 81.19 80 VAL A C 1
ATOM 620 O O . VAL A 1 80 ? 1.789 -0.691 8.970 1.00 81.19 80 VAL A O 1
ATOM 623 N N . SER A 1 81 ? 2.828 -1.998 10.463 1.00 83.94 81 SER A N 1
ATOM 624 C CA . SER A 1 81 ? 1.739 -2.005 11.439 1.00 83.94 81 SER A CA 1
ATOM 625 C C . SER A 1 81 ? 1.383 -0.592 11.875 1.00 83.94 81 SER A C 1
ATOM 627 O O . SER A 1 81 ? 0.228 -0.197 11.783 1.00 83.94 81 SER A O 1
ATOM 629 N N . GLN A 1 82 ? 2.368 0.204 12.276 1.00 82.81 82 GLN A N 1
ATOM 630 C CA . GLN A 1 82 ? 2.141 1.585 12.673 1.00 82.81 82 GLN A CA 1
ATOM 631 C C . GLN A 1 82 ? 1.573 2.420 11.525 1.00 82.81 82 GLN A C 1
ATOM 633 O O . GLN A 1 82 ? 0.653 3.187 11.746 1.00 82.81 82 GLN A O 1
ATOM 638 N N . ALA A 1 83 ? 2.028 2.225 10.290 1.00 80.00 83 ALA A N 1
ATOM 639 C CA . ALA A 1 83 ? 1.487 2.959 9.151 1.00 80.00 83 ALA A CA 1
ATOM 640 C C . ALA A 1 83 ? 0.034 2.592 8.806 1.00 80.00 83 ALA A C 1
ATOM 642 O O . ALA A 1 83 ? -0.703 3.449 8.324 1.00 80.00 83 ALA A O 1
ATOM 643 N N . VAL A 1 84 ? -0.367 1.341 9.055 1.00 80.62 84 VAL A N 1
ATOM 644 C CA . VAL A 1 84 ? -1.734 0.839 8.839 1.00 80.62 84 VAL A CA 1
ATOM 645 C C . VAL A 1 84 ? -2.667 1.261 9.980 1.00 80.62 84 VAL A C 1
ATOM 647 O O . VAL A 1 84 ? -3.769 1.730 9.719 1.00 80.62 84 VAL A O 1
ATOM 650 N N . PHE A 1 85 ? -2.237 1.127 11.238 1.00 77.62 85 PHE A N 1
ATOM 651 C CA . PHE A 1 85 ? -3.044 1.483 12.417 1.00 77.62 85 PHE A CA 1
ATOM 652 C C . PHE A 1 85 ? -2.985 2.977 12.772 1.00 77.62 85 PHE A C 1
ATOM 654 O O . PHE A 1 85 ? -3.847 3.480 13.488 1.00 77.62 85 PHE A O 1
ATOM 661 N N . SER A 1 86 ? -1.975 3.702 12.297 1.00 71.00 86 SER A N 1
ATOM 662 C CA . SER A 1 86 ? -1.783 5.138 12.505 1.00 71.00 86 SER A CA 1
ATOM 663 C C . SER A 1 86 ? -1.506 5.798 11.148 1.00 71.00 86 SER A C 1
ATOM 665 O O . SER A 1 86 ? -0.354 5.901 10.707 1.00 71.00 86 SER A O 1
ATOM 667 N N . PRO A 1 87 ? -2.557 6.252 10.440 1.00 58.84 87 PRO A N 1
ATOM 668 C CA . PRO A 1 87 ? -2.396 6.936 9.158 1.00 58.84 87 PRO A CA 1
ATOM 669 C C . PRO A 1 87 ? -1.636 8.268 9.290 1.00 58.84 87 PRO A C 1
ATOM 671 O O . PRO A 1 87 ? -1.057 8.737 8.311 1.00 58.84 87 PRO A O 1
ATOM 674 N N . ASP A 1 88 ? -1.498 8.812 10.499 1.00 50.88 88 ASP A N 1
ATOM 675 C CA . ASP A 1 88 ? -0.824 10.080 10.777 1.00 50.88 88 ASP A CA 1
ATOM 676 C C . ASP A 1 88 ? 0.700 9.917 10.898 1.00 50.88 88 ASP A C 1
ATOM 678 O O . ASP A 1 88 ? 1.243 9.737 11.973 1.00 50.88 88 ASP A O 1
ATOM 682 N N . GLU A 1 89 ? 1.405 9.893 9.769 1.00 53.47 89 GLU A N 1
ATOM 683 C CA . GLU A 1 89 ? 2.782 10.393 9.716 1.00 53.47 89 GLU A CA 1
ATOM 684 C C . GLU A 1 89 ? 2.882 11.146 8.404 1.00 53.47 89 GLU A C 1
ATOM 686 O O . GLU A 1 89 ? 3.048 10.576 7.320 1.00 53.47 89 GLU A O 1
ATOM 691 N N . SER A 1 90 ? 2.668 12.449 8.529 1.00 47.41 90 SER A N 1
ATOM 692 C CA . SER A 1 90 ? 2.996 13.423 7.506 1.00 47.41 90 SER A CA 1
ATOM 693 C C . SER A 1 90 ? 4.448 13.192 7.081 1.00 47.41 90 SER A C 1
ATOM 695 O O . SER A 1 90 ? 5.314 13.135 7.957 1.00 47.41 90 SER A O 1
ATOM 697 N N . PRO A 1 91 ? 4.764 13.057 5.778 1.00 53.41 91 PRO A N 1
ATOM 698 C CA . PRO A 1 91 ? 6.151 13.052 5.350 1.00 53.41 91 PRO A CA 1
ATOM 699 C C . PRO A 1 91 ? 6.749 14.370 5.826 1.00 53.41 91 PRO A C 1
ATOM 701 O O . PRO A 1 91 ? 6.303 15.442 5.408 1.00 53.41 91 PRO A O 1
ATOM 704 N N . GLY A 1 92 ? 7.687 14.273 6.769 1.00 44.25 92 GLY A N 1
ATOM 705 C CA . GLY A 1 92 ? 8.359 15.419 7.347 1.00 44.25 92 GLY A CA 1
ATOM 706 C C . GLY A 1 92 ? 8.758 16.388 6.244 1.00 44.25 92 GLY A C 1
ATOM 707 O O . GLY A 1 92 ? 9.281 15.985 5.201 1.00 44.25 92 GLY A O 1
ATOM 708 N N . ARG A 1 93 ? 8.461 17.670 6.475 1.00 45.69 93 ARG A N 1
ATOM 709 C CA . ARG A 1 93 ? 9.147 18.776 5.815 1.00 45.69 93 ARG A CA 1
ATOM 710 C C . ARG A 1 93 ? 10.636 18.432 5.788 1.00 45.69 93 ARG A C 1
ATOM 712 O O . ARG A 1 93 ? 11.285 18.492 6.825 1.00 45.69 93 ARG A O 1
ATOM 719 N N . MET A 1 94 ? 11.159 18.064 4.624 1.00 52.97 94 MET A N 1
ATOM 720 C CA . MET A 1 94 ? 12.586 18.188 4.376 1.00 52.97 94 MET A CA 1
ATOM 721 C C . MET A 1 94 ? 12.781 19.630 3.915 1.00 52.97 94 MET A C 1
ATOM 723 O O . MET A 1 94 ? 12.376 19.988 2.809 1.00 52.97 94 MET A O 1
ATOM 727 N N . ASN A 1 95 ? 13.263 20.438 4.855 1.00 41.84 95 ASN A N 1
ATOM 728 C CA . ASN A 1 95 ? 13.920 21.734 4.665 1.00 41.84 95 ASN A CA 1
ATOM 729 C C . ASN A 1 95 ? 14.864 21.759 3.460 1.00 41.84 95 ASN A C 1
ATOM 731 O O . ASN A 1 95 ? 15.682 20.815 3.345 1.00 41.84 95 ASN A O 1
#

Foldseek 3Di:
DPPLQVLLQVLLVVLVHGDDDDQLPCPPPPVVVLVVLLVDQEAEAEPVRYDPVSVVSVVVSCVVNVRHYDYFPDPDSVRSNCCNVPVPDDPDPPD

Radius of gyration: 12.93 Å; Cα contacts (8 Å, |Δi|>4): 93; chains: 1; bounding box: 26×37×30 Å

Mean predicted aligned error: 8.49 Å

Sequence (95 aa):
ITKMKAHYKQIVEKAGGEFDYHDGYLRSSATDLEAKVRRSDLVLCPVNCNSHNACLKVKKLCNRHKTPLKILSSSSLSAVSQAVFSPDESPGRMN

Nearest PDB structures (foldseek):
  4v5z-assembly1_Bf  TM=5.289E-01  e=3.137E-01  Canis lupus familiaris
  8g48-assembly1_A  TM=5.850E-01  e=2.853E+00  Staphylococcus aureus USA300-CA-263
  7dha-assembly1_A  TM=3.828E-01  e=7.347E+00  Homo sapiens
  4do7-assembly2_B  TM=2.944E-01  e=6.477E+00  Burkholderia multivorans ATCC 17616

Secondary struct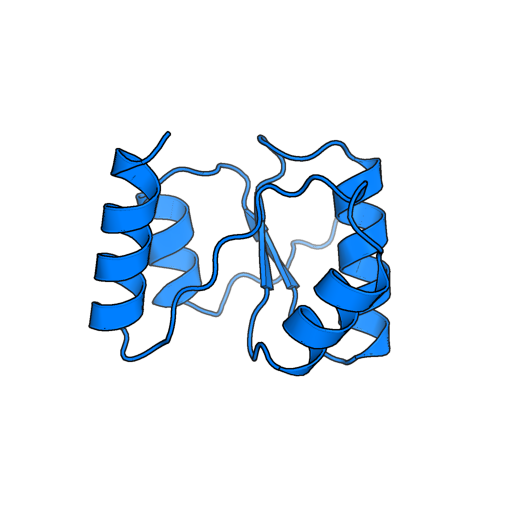ure (DSSP, 8-state):
-HHHHHHHHHHHHHTT---------TTS-HHHHHHHHHH-S-EEEETTTS-HHHHHHHHHHHHHHT--EEEES---HHHHHHHHH----------